Protein AF-A0A8S3XM70-F1 (afdb_monomer_lite)

Sequence (128 aa):
MKLLITSRRGTARFFGPLQNYKATMAAIQFILLFATVFITCEAQRPFYAGLRPIGYPLTASNDILLNRFGEDEPAPIEARGDGSLINRLNQMPIDNRPFWYLNWQAYDALRSRPQTWPQRPNNFISRF

Organism: Parnassius apollo (NCBI:txid110799)

Foldseek 3Di:
DDDDDDDPDDDPPCPDCVVVVVVVVVVVVVVVVVVVVVVVVVVPDDPCVPVDPPDDPPDDPPPVCPCVLPLVPDDQVVCVSVSVVVVVLVPDDPVPHDPCRVCRVVVVVCVVPPDDDDDDDDPPPPPD

pLDDT: mean 77.47, std 16.23, range [37.16, 96.94]

Structure (mmCIF, N/CA/C/O backbone):
data_AF-A0A8S3XM70-F1
#
_entry.id   AF-A0A8S3XM70-F1
#
loop_
_atom_site.group_PDB
_atom_site.id
_atom_site.type_symbol
_atom_site.label_atom_id
_atom_site.label_alt_id
_atom_site.label_comp_id
_atom_site.label_asym_id
_atom_site.label_entity_id
_atom_site.label_seq_id
_atom_site.pdbx_PDB_ins_code
_atom_site.Cartn_x
_atom_site.Cartn_y
_atom_site.Cartn_z
_atom_site.occupancy
_atom_site.B_iso_or_equiv
_atom_site.auth_seq_id
_atom_site.auth_comp_id
_atom_site.auth_asym_id
_atom_site.auth_atom_id
_atom_site.pdbx_PDB_model_num
ATOM 1 N N . MET A 1 1 ? -101.196 4.971 75.256 1.00 42.84 1 MET A N 1
ATOM 2 C CA . MET A 1 1 ? -100.451 5.383 74.046 1.00 42.84 1 MET A CA 1
ATOM 3 C C . MET A 1 1 ? -99.000 5.605 74.469 1.00 42.84 1 MET A C 1
ATOM 5 O O . MET A 1 1 ? -98.749 6.497 75.265 1.00 42.84 1 MET A O 1
ATOM 9 N N . LYS A 1 2 ? -98.092 4.678 74.135 1.00 37.16 2 LYS A N 1
ATOM 10 C CA . LYS A 1 2 ? -96.732 4.593 74.707 1.00 37.16 2 LYS A CA 1
ATOM 11 C C . LYS A 1 2 ? -95.763 5.45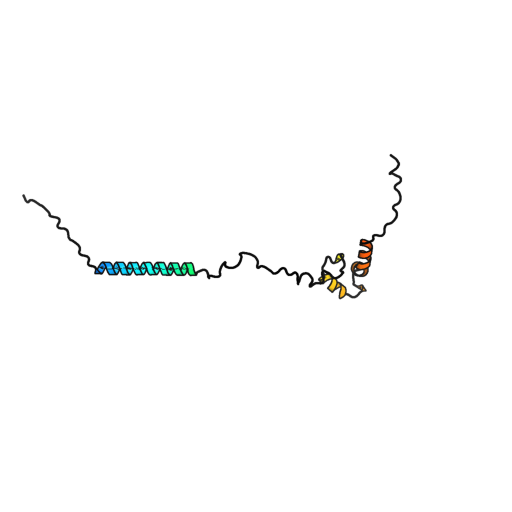8 73.892 1.00 37.16 2 LYS A C 1
ATOM 13 O O . LYS A 1 2 ? -95.631 5.250 72.691 1.00 37.16 2 LYS A O 1
ATOM 18 N N . LEU A 1 3 ? -95.105 6.403 74.562 1.00 43.31 3 LEU A N 1
ATOM 19 C CA . LEU A 1 3 ? -94.006 7.216 74.038 1.00 43.31 3 LEU A CA 1
ATOM 20 C C . LEU A 1 3 ? -92.803 6.302 73.741 1.00 43.31 3 LEU A C 1
ATOM 22 O O . LEU A 1 3 ? -92.326 5.613 74.643 1.00 43.31 3 LEU A O 1
ATOM 26 N N . LEU A 1 4 ? -92.313 6.288 72.501 1.00 41.28 4 LEU A N 1
ATOM 27 C CA . LEU A 1 4 ? -91.116 5.541 72.106 1.00 41.28 4 LEU A CA 1
ATOM 28 C C . LEU A 1 4 ? -89.965 6.536 71.890 1.00 41.28 4 LEU A C 1
ATOM 30 O O . LEU A 1 4 ? -89.790 7.074 70.802 1.0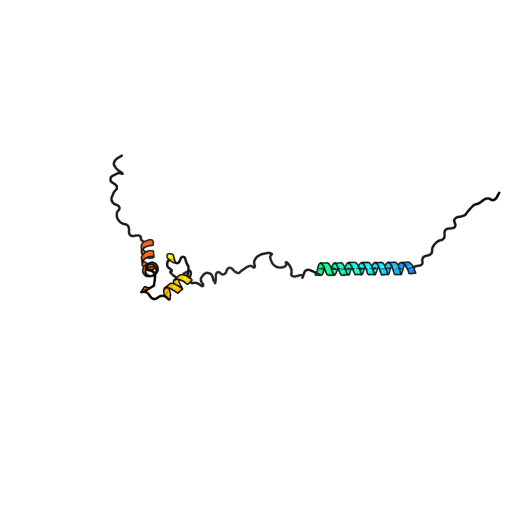0 41.28 4 LEU A O 1
ATOM 34 N N . ILE A 1 5 ? -89.194 6.809 72.945 1.00 51.94 5 ILE A N 1
ATOM 35 C CA . ILE A 1 5 ? -87.907 7.513 72.848 1.00 51.94 5 ILE A CA 1
ATOM 36 C C . ILE A 1 5 ? -86.814 6.446 72.907 1.00 51.94 5 ILE A C 1
ATOM 38 O O . ILE A 1 5 ? -86.461 5.955 73.978 1.00 51.94 5 ILE A O 1
ATOM 42 N N . THR A 1 6 ? -86.278 6.056 71.753 1.00 45.78 6 THR A N 1
ATOM 43 C CA . THR A 1 6 ? -85.113 5.166 71.676 1.00 45.78 6 THR A CA 1
ATOM 44 C C . THR A 1 6 ? -83.834 5.995 71.724 1.00 45.78 6 THR A C 1
ATOM 46 O O . THR A 1 6 ? -83.410 6.578 70.726 1.00 45.78 6 THR A O 1
ATOM 49 N N . SER A 1 7 ? -83.217 6.041 72.905 1.00 41.31 7 SER A N 1
ATOM 50 C CA . SER A 1 7 ? -81.864 6.552 73.129 1.00 41.31 7 SER A CA 1
ATOM 51 C C . SER A 1 7 ? -80.846 5.673 72.391 1.00 41.31 7 SER A C 1
ATOM 53 O O . SER A 1 7 ? -80.661 4.504 72.732 1.00 41.31 7 SER A O 1
ATOM 55 N N . ARG A 1 8 ? -80.165 6.224 71.379 1.00 47.28 8 ARG A N 1
ATOM 56 C CA . ARG A 1 8 ? -78.950 5.614 70.820 1.00 47.28 8 ARG A CA 1
ATOM 57 C C . ARG A 1 8 ? -77.806 5.817 71.814 1.00 47.28 8 ARG A C 1
ATOM 59 O O . ARG A 1 8 ? -77.134 6.843 71.783 1.00 47.28 8 ARG A O 1
ATOM 66 N N . ARG A 1 9 ? -77.567 4.838 72.688 1.00 44.34 9 ARG A N 1
ATOM 67 C CA . ARG A 1 9 ? -76.293 4.739 73.412 1.00 44.34 9 ARG A CA 1
ATOM 68 C C . ARG A 1 9 ? -75.256 4.115 72.485 1.00 44.34 9 ARG A C 1
ATOM 70 O O . ARG A 1 9 ? -75.431 2.996 72.011 1.00 44.34 9 ARG A O 1
ATOM 77 N N . GLY A 1 10 ? -74.206 4.882 72.202 1.00 51.56 10 GLY A N 1
ATOM 78 C CA . GLY A 1 10 ? -73.068 4.459 71.401 1.00 51.56 10 GLY A CA 1
ATOM 79 C C . GLY A 1 10 ? -72.367 3.250 72.011 1.00 51.56 10 GLY A C 1
ATOM 80 O O . GLY A 1 10 ? -71.936 3.270 73.161 1.00 51.56 10 GLY A O 1
ATOM 81 N N . THR A 1 11 ? -72.221 2.203 71.210 1.00 45.44 11 THR A N 1
ATOM 82 C CA . THR A 1 11 ? -71.288 1.111 71.472 1.00 45.44 11 THR A CA 1
ATOM 83 C C . THR A 1 11 ? -69.899 1.564 71.040 1.00 45.44 11 THR A C 1
ATOM 85 O O . THR A 1 11 ? -69.521 1.426 69.873 1.00 45.44 11 THR A O 1
ATOM 88 N N . ALA A 1 12 ? -69.150 2.136 71.981 1.00 50.50 12 ALA A N 1
ATOM 89 C CA . ALA A 1 12 ? -67.710 2.296 71.863 1.00 50.50 12 ALA A CA 1
ATOM 90 C C . ALA A 1 12 ? -67.086 0.901 71.700 1.00 50.50 12 ALA A C 1
ATOM 92 O O . ALA A 1 12 ? -66.984 0.133 72.655 1.00 50.50 12 ALA A O 1
ATOM 93 N N . ARG A 1 13 ? -66.710 0.543 70.469 1.00 53.38 13 ARG A N 1
ATOM 94 C CA . ARG A 1 13 ? -65.900 -0.648 70.208 1.00 53.38 13 ARG A CA 1
ATOM 95 C C . ARG A 1 13 ? -64.459 -0.318 70.582 1.00 53.38 13 ARG A C 1
ATOM 97 O O . ARG A 1 13 ? -63.704 0.200 69.768 1.00 53.38 13 ARG A O 1
ATOM 104 N N . PHE A 1 14 ? -64.105 -0.614 71.830 1.00 52.31 14 PHE A N 1
ATOM 105 C CA . PHE A 1 14 ? -62.724 -0.737 72.292 1.00 52.31 14 PHE A CA 1
ATOM 106 C C . PHE A 1 14 ? -62.066 -1.929 71.569 1.00 52.31 14 PHE A C 1
ATOM 108 O O . PHE A 1 14 ? -61.972 -3.033 72.100 1.00 52.31 14 PHE A O 1
ATOM 115 N N . PHE A 1 15 ? -61.641 -1.728 70.320 1.00 57.19 15 PHE A N 1
ATOM 116 C CA . PHE A 1 15 ? -60.666 -2.609 69.683 1.00 57.19 15 PHE A CA 1
ATOM 117 C C . PHE A 1 15 ? -59.296 -2.259 70.268 1.00 57.19 15 PHE A C 1
ATOM 119 O O . PHE A 1 15 ? -58.738 -1.199 69.998 1.00 57.19 15 PHE A O 1
ATOM 126 N N . GLY A 1 16 ? -58.814 -3.117 71.166 1.00 57.16 16 GLY A N 1
ATOM 127 C CA . GLY A 1 16 ? -57.578 -2.905 71.912 1.00 57.16 16 GLY A CA 1
ATOM 128 C C . GLY A 1 16 ? -56.305 -2.859 71.045 1.00 57.16 16 GLY A C 1
ATOM 129 O O . GLY A 1 16 ? -56.337 -3.177 69.852 1.00 57.16 16 GLY A O 1
ATOM 130 N N . PRO A 1 17 ? -55.147 -2.556 71.666 1.00 57.38 17 PRO A N 1
ATOM 131 C CA . PRO A 1 17 ? -53.841 -2.391 71.002 1.00 57.38 17 PRO A CA 1
ATOM 132 C C . PRO A 1 17 ? -53.380 -3.640 70.233 1.00 57.38 17 PRO A C 1
ATOM 134 O O . PRO A 1 17 ? -52.486 -3.572 69.387 1.00 57.38 17 PRO A O 1
ATOM 137 N N . LEU A 1 18 ? -54.032 -4.778 70.495 1.00 54.81 18 LEU A N 1
ATOM 138 C CA . LEU A 1 18 ? -53.771 -6.059 69.865 1.00 54.81 18 LEU A CA 1
ATOM 139 C C . LEU A 1 18 ? -54.185 -6.127 68.367 1.00 54.81 18 LEU A C 1
ATOM 141 O O . LEU A 1 18 ? -53.622 -6.889 67.590 1.00 54.81 18 LEU A O 1
ATOM 145 N N . GLN A 1 19 ? -55.155 -5.345 67.892 1.00 59.88 19 GLN A N 1
ATOM 146 C CA . GLN A 1 19 ? -55.409 -5.310 66.438 1.00 59.88 19 GLN A CA 1
ATOM 147 C C . GLN A 1 19 ? -54.407 -4.429 65.696 1.00 59.88 19 GLN A C 1
ATOM 149 O O . GLN A 1 19 ? -54.005 -4.755 64.578 1.00 59.88 19 GLN A O 1
ATOM 154 N N . ASN A 1 20 ? -53.944 -3.372 66.359 1.00 64.94 20 ASN A N 1
ATOM 155 C CA . ASN A 1 20 ? -52.996 -2.436 65.783 1.00 64.94 20 ASN A CA 1
ATOM 156 C C . ASN A 1 20 ? -51.647 -3.114 65.534 1.00 64.94 20 ASN A C 1
ATOM 158 O O . ASN A 1 20 ? -51.160 -3.007 64.421 1.00 64.94 20 ASN A O 1
ATOM 162 N N . TYR A 1 21 ? -51.093 -3.912 66.464 1.00 71.31 21 TYR A N 1
ATOM 163 C CA . TYR A 1 21 ? -49.801 -4.575 66.191 1.00 71.31 21 TYR A CA 1
ATOM 164 C C . TYR A 1 21 ? -49.859 -5.531 64.997 1.00 71.31 21 TYR A C 1
ATOM 166 O O . TYR A 1 21 ? -48.902 -5.585 64.235 1.00 71.31 21 TYR A O 1
ATOM 174 N N . LYS A 1 22 ? -50.956 -6.278 64.802 1.00 73.44 22 LYS A N 1
ATOM 175 C CA . LYS A 1 22 ? -51.080 -7.189 63.652 1.00 73.44 22 LYS A CA 1
ATOM 176 C C . LYS A 1 22 ? -51.122 -6.411 62.342 1.00 73.44 22 LYS A C 1
ATOM 178 O O . LYS A 1 22 ? -50.452 -6.800 61.392 1.00 73.44 22 LYS A O 1
ATOM 183 N N . ALA A 1 23 ? -51.867 -5.305 62.314 1.00 76.00 23 ALA A N 1
ATOM 184 C CA . ALA A 1 23 ? -51.918 -4.411 61.164 1.00 76.00 23 ALA A CA 1
ATOM 185 C C . ALA A 1 23 ? -50.550 -3.761 60.889 1.00 76.00 23 ALA A C 1
ATOM 187 O O . ALA A 1 23 ? -50.108 -3.738 59.744 1.00 76.00 23 ALA A O 1
ATOM 188 N N . THR A 1 24 ? -49.835 -3.316 61.928 1.00 82.75 24 THR A N 1
ATOM 189 C CA . THR A 1 24 ? -48.484 -2.751 61.802 1.00 82.75 24 THR A CA 1
ATOM 190 C C . THR A 1 24 ? -47.479 -3.790 61.305 1.00 82.75 24 THR A C 1
ATOM 192 O O . THR A 1 24 ? -46.693 -3.499 60.412 1.00 82.75 24 THR A O 1
ATOM 195 N N . MET A 1 25 ? -47.526 -5.021 61.822 1.00 83.62 25 MET A N 1
ATOM 196 C CA . MET A 1 25 ? -46.647 -6.112 61.385 1.00 83.62 25 MET A CA 1
ATOM 197 C C . MET A 1 25 ? -46.926 -6.523 59.936 1.00 83.62 25 MET A C 1
ATOM 199 O O . MET A 1 25 ? -45.985 -6.712 59.171 1.00 83.62 25 MET A O 1
ATOM 203 N N . ALA A 1 26 ? -48.197 -6.596 59.530 1.00 87.19 26 ALA A N 1
ATOM 204 C CA . ALA A 1 26 ? -48.569 -6.856 58.141 1.00 87.19 26 ALA A CA 1
ATOM 205 C C . ALA A 1 26 ? -48.094 -5.728 57.208 1.00 87.19 26 ALA A C 1
ATOM 207 O O . ALA A 1 26 ? -47.532 -5.998 56.150 1.00 87.19 26 ALA A O 1
ATOM 208 N N . ALA A 1 27 ? -48.243 -4.464 57.615 1.00 88.94 27 ALA A N 1
ATOM 209 C CA . ALA A 1 27 ? -47.732 -3.325 56.854 1.00 88.94 27 ALA A CA 1
ATOM 210 C C . ALA A 1 27 ? -46.203 -3.383 56.691 1.00 88.94 27 ALA A C 1
ATOM 212 O O . ALA A 1 27 ? -45.700 -3.193 55.587 1.00 88.94 27 ALA A O 1
ATOM 213 N N . ILE A 1 28 ? -45.467 -3.720 57.755 1.00 91.44 28 ILE A N 1
ATOM 214 C CA . ILE A 1 28 ? -44.009 -3.906 57.702 1.00 91.44 28 ILE A CA 1
ATOM 215 C C . ILE A 1 28 ? -43.638 -5.039 56.736 1.00 91.44 28 ILE A C 1
ATOM 217 O O . ILE A 1 28 ? -42.729 -4.874 55.929 1.00 91.44 28 ILE A O 1
ATOM 221 N N . GLN A 1 29 ? -44.358 -6.164 56.762 1.00 90.3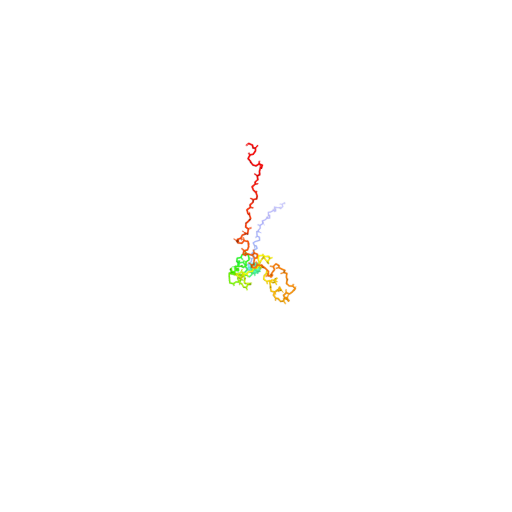1 29 GLN A N 1
ATOM 222 C CA . GLN A 1 29 ? -44.130 -7.276 55.833 1.00 90.31 29 GLN A CA 1
ATOM 223 C C . GLN A 1 29 ? -44.340 -6.862 54.372 1.00 90.31 29 GLN A C 1
ATOM 225 O O . GLN A 1 29 ? -43.507 -7.187 53.528 1.00 90.31 29 GLN A O 1
ATOM 230 N N . PHE A 1 30 ? -45.399 -6.105 54.070 1.00 93.88 30 PHE A N 1
ATOM 231 C CA . PHE A 1 30 ? -45.633 -5.594 52.716 1.00 93.88 30 PHE A CA 1
ATOM 232 C C . PHE A 1 30 ? -44.563 -4.595 52.271 1.00 93.88 30 PHE A C 1
ATOM 234 O O . PHE A 1 30 ? -44.137 -4.639 51.120 1.00 93.88 30 PHE A O 1
ATOM 241 N N . ILE A 1 31 ? -44.087 -3.735 53.176 1.00 94.31 31 ILE A N 1
ATOM 242 C CA . ILE A 1 31 ? -42.988 -2.802 52.894 1.00 94.31 31 ILE A CA 1
ATOM 243 C C . ILE A 1 31 ? -41.698 -3.570 52.588 1.00 94.31 31 ILE A C 1
ATOM 245 O O . ILE A 1 31 ? -41.026 -3.266 51.606 1.00 94.31 31 ILE A O 1
ATOM 249 N N . LEU A 1 32 ? -41.368 -4.594 53.381 1.00 95.00 32 LEU A N 1
ATOM 250 C CA . LEU A 1 32 ? -40.191 -5.436 53.151 1.00 95.00 32 LEU A CA 1
ATOM 251 C C . LEU A 1 32 ? -40.298 -6.219 51.836 1.00 95.00 32 LEU A C 1
ATOM 253 O O . LEU A 1 32 ? -39.322 -6.312 51.092 1.00 95.00 32 LEU A O 1
ATOM 257 N N . LEU A 1 33 ? -41.484 -6.734 51.509 1.00 94.25 33 LEU A N 1
ATOM 258 C CA . LEU A 1 33 ? -41.744 -7.403 50.235 1.00 94.25 33 LEU A CA 1
ATOM 259 C C . LEU A 1 33 ? -41.526 -6.447 49.051 1.00 94.25 33 LEU A C 1
ATOM 261 O O . LEU A 1 33 ? -40.814 -6.778 48.108 1.00 94.25 33 LEU A O 1
ATOM 265 N N . PHE A 1 34 ? -42.082 -5.236 49.108 1.00 93.06 34 PHE A N 1
ATOM 266 C CA . PHE A 1 34 ? -41.893 -4.246 48.046 1.00 93.06 34 PHE A CA 1
ATOM 267 C C . PHE A 1 34 ? -40.435 -3.796 47.921 1.00 93.06 34 PHE A C 1
ATOM 269 O O . PHE A 1 34 ? -39.920 -3.692 46.809 1.00 93.06 34 PHE A O 1
ATOM 276 N N . ALA A 1 35 ? -39.754 -3.571 49.046 1.00 92.62 35 ALA A N 1
ATOM 277 C CA . ALA A 1 35 ? -38.350 -3.176 49.061 1.00 92.62 35 ALA A CA 1
ATOM 278 C C . ALA A 1 35 ? -37.444 -4.263 48.464 1.00 92.62 35 ALA A C 1
ATOM 280 O O . ALA A 1 35 ? -36.566 -3.957 47.661 1.00 92.62 35 ALA A O 1
ATOM 281 N N . THR A 1 36 ? -37.675 -5.534 48.806 1.00 91.19 36 THR A N 1
ATOM 282 C CA . THR A 1 36 ? -36.890 -6.655 48.262 1.00 91.19 36 THR A CA 1
ATOM 283 C C . THR A 1 36 ? -37.084 -6.806 46.756 1.00 91.19 36 THR A C 1
ATOM 285 O O . THR A 1 36 ? -36.092 -6.890 46.034 1.00 91.19 36 THR A O 1
ATOM 288 N N . VAL A 1 37 ? -38.324 -6.737 46.262 1.00 90.56 37 VAL A N 1
ATOM 289 C CA . VAL A 1 37 ? -38.610 -6.758 44.817 1.00 90.56 37 VAL A CA 1
ATOM 290 C C .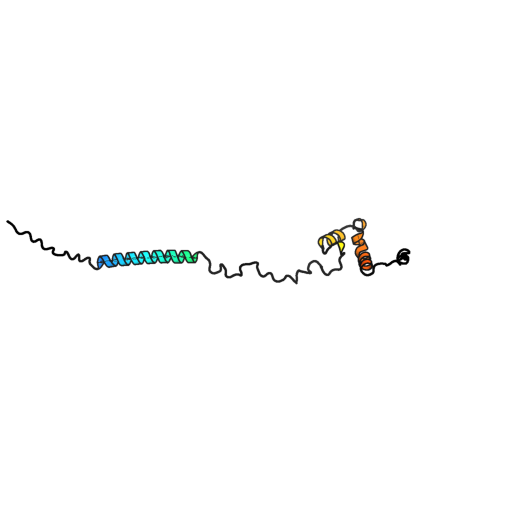 VAL A 1 37 ? -37.922 -5.588 44.107 1.00 90.56 37 VAL A C 1
ATOM 292 O O . VAL A 1 37 ? -37.230 -5.796 43.111 1.00 90.56 37 VAL A O 1
ATOM 295 N N . PHE A 1 38 ? -38.026 -4.373 44.647 1.00 88.75 38 PHE A N 1
ATOM 296 C CA . PHE A 1 38 ? -37.409 -3.181 44.062 1.00 88.75 38 PHE A CA 1
ATOM 297 C C . PHE A 1 38 ? -35.878 -3.295 43.957 1.00 88.75 38 PHE A C 1
ATOM 299 O O . PHE A 1 38 ? -35.309 -3.039 42.896 1.00 88.75 38 PHE A O 1
ATOM 306 N N . ILE A 1 39 ? -35.212 -3.760 45.019 1.00 87.81 39 ILE A N 1
ATOM 307 C CA . ILE A 1 39 ? -33.755 -3.968 45.032 1.00 87.81 39 ILE A CA 1
ATOM 308 C C . ILE A 1 39 ? -33.346 -5.023 43.995 1.00 87.81 39 ILE A C 1
ATOM 310 O O . ILE A 1 39 ? -32.363 -4.832 43.281 1.00 87.81 39 ILE A O 1
ATOM 314 N N . THR A 1 40 ? -34.107 -6.115 43.865 1.00 84.44 40 THR A N 1
ATOM 315 C CA . THR A 1 40 ? -33.809 -7.147 42.859 1.00 84.44 40 THR A CA 1
ATOM 316 C C . THR A 1 40 ? -34.007 -6.666 41.422 1.00 84.44 40 THR A C 1
ATOM 318 O O . THR A 1 40 ? -33.283 -7.126 40.545 1.00 84.44 40 THR A O 1
ATOM 321 N N . CYS A 1 41 ? -34.925 -5.725 41.171 1.00 81.62 41 CYS A N 1
ATOM 322 C CA . CYS A 1 41 ? -35.105 -5.108 39.853 1.00 81.62 41 CYS A CA 1
ATOM 323 C C . CYS A 1 41 ? -33.924 -4.203 39.473 1.00 81.62 41 CYS A C 1
ATOM 325 O O . CYS A 1 41 ? -33.427 -4.288 38.353 1.00 81.62 41 CYS A O 1
ATOM 327 N N . GLU A 1 42 ? -33.425 -3.384 40.401 1.00 78.44 42 GLU A N 1
ATOM 328 C CA . GLU A 1 42 ? -32.256 -2.523 40.148 1.00 78.44 42 GLU A CA 1
ATOM 329 C C . GLU A 1 42 ? -30.945 -3.320 40.039 1.00 78.44 42 GLU A C 1
ATOM 331 O O . GLU A 1 42 ? -30.024 -2.919 39.324 1.00 78.44 42 GLU A O 1
ATOM 336 N N . ALA A 1 43 ? -30.869 -4.489 40.681 1.00 77.88 43 ALA A N 1
ATOM 337 C CA . ALA A 1 43 ? -29.717 -5.386 40.601 1.00 77.88 43 ALA A CA 1
ATOM 338 C C . ALA A 1 43 ? -29.595 -6.141 39.258 1.00 77.88 43 ALA A C 1
ATOM 340 O O . ALA A 1 43 ? -28.601 -6.833 39.042 1.00 77.88 43 ALA A O 1
ATOM 341 N N . GLN A 1 44 ? -30.566 -6.017 38.341 1.00 80.38 44 GLN A N 1
ATOM 342 C CA . GLN A 1 44 ? -30.554 -6.732 37.054 1.00 80.38 44 GLN A CA 1
ATOM 343 C C . GLN A 1 44 ? -29.455 -6.261 36.091 1.00 80.38 44 GLN A C 1
ATOM 345 O O . GLN A 1 44 ? -29.132 -6.981 35.145 1.00 80.38 44 GLN A O 1
ATOM 350 N N . ARG A 1 45 ? -28.852 -5.084 36.314 1.00 75.12 45 ARG A N 1
ATOM 351 C CA . ARG A 1 45 ? -27.707 -4.612 35.523 1.00 75.12 45 ARG A CA 1
ATOM 352 C C . ARG A 1 45 ? -26.421 -4.674 36.351 1.00 75.12 45 ARG A C 1
ATOM 354 O O . ARG A 1 45 ? -26.354 -4.053 37.412 1.00 75.12 45 ARG A O 1
ATOM 361 N N . PRO A 1 46 ? -25.378 -5.389 35.894 1.00 78.12 46 PRO A N 1
ATOM 362 C CA . PRO A 1 46 ? -24.098 -5.348 36.578 1.00 78.12 46 PRO A CA 1
ATOM 363 C C . PRO A 1 46 ? -23.532 -3.923 36.553 1.00 78.12 46 PRO A C 1
ATOM 365 O O . PRO A 1 46 ? -23.632 -3.232 35.542 1.00 78.12 46 PRO A O 1
ATOM 368 N N . PHE A 1 47 ? -22.885 -3.509 37.646 1.00 72.31 47 PHE A N 1
ATOM 369 C CA . PHE A 1 47 ? -22.303 -2.167 37.829 1.00 72.31 47 PHE A CA 1
ATOM 370 C C . PHE A 1 47 ? -21.372 -1.720 36.686 1.00 72.31 47 PHE A C 1
ATOM 372 O O . PHE A 1 47 ? -21.202 -0.533 36.435 1.00 72.31 47 PHE A O 1
ATOM 379 N N . TYR A 1 48 ? -20.773 -2.673 35.976 1.00 74.00 48 TYR A N 1
ATOM 380 C CA . TYR A 1 48 ? -19.852 -2.418 34.875 1.00 74.00 48 TYR A CA 1
ATOM 381 C C . TYR A 1 48 ? -20.518 -2.279 33.496 1.00 74.00 48 TYR A C 1
ATOM 383 O O . TYR A 1 48 ? -19.832 -1.954 32.522 1.00 74.00 48 TYR A O 1
ATOM 391 N N . ALA A 1 49 ? -21.829 -2.509 33.376 1.00 74.44 49 ALA A N 1
ATOM 392 C CA . ALA A 1 49 ? -22.553 -2.296 32.127 1.00 74.44 49 ALA A CA 1
ATOM 393 C C . ALA A 1 49 ? -22.640 -0.789 31.824 1.00 74.44 49 ALA A C 1
ATOM 395 O O . ALA A 1 49 ? -23.278 -0.038 32.554 1.00 74.44 49 ALA A O 1
ATOM 396 N N . GLY A 1 50 ? -21.981 -0.345 30.749 1.00 70.50 50 GLY A N 1
ATOM 397 C CA . GLY A 1 50 ? -21.963 1.062 30.319 1.00 70.50 50 GLY A CA 1
ATOM 398 C C . GLY A 1 50 ? -20.776 1.896 30.816 1.00 70.50 50 GLY A C 1
ATOM 399 O O . GLY A 1 50 ? -20.666 3.055 30.437 1.00 70.50 50 GLY A O 1
ATOM 400 N N . LEU A 1 51 ? -19.848 1.323 31.596 1.00 72.44 51 LEU A N 1
ATOM 401 C CA . LEU A 1 51 ? -18.606 2.013 32.001 1.00 72.44 51 LEU A CA 1
ATOM 402 C C . LEU A 1 51 ? -17.588 2.161 30.858 1.00 72.44 51 LEU A C 1
ATOM 404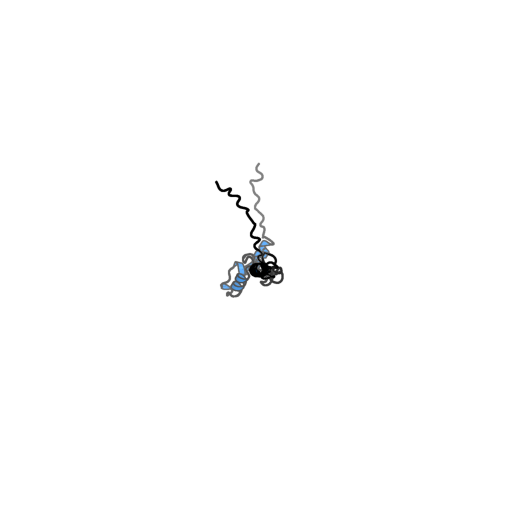 O O . LEU A 1 51 ? -16.587 2.860 30.999 1.00 72.44 51 LEU A O 1
ATOM 408 N N . ARG A 1 52 ? -17.811 1.475 29.732 1.00 71.19 52 ARG A N 1
ATOM 409 C CA . ARG A 1 52 ? -16.985 1.599 28.530 1.00 71.19 52 ARG A CA 1
ATOM 410 C C . ARG A 1 52 ? -17.640 2.569 27.543 1.00 71.19 52 ARG A C 1
ATOM 412 O O . ARG A 1 52 ? -18.868 2.579 27.464 1.00 71.19 52 ARG A O 1
ATOM 419 N N . PRO A 1 53 ? -16.847 3.340 26.774 1.00 69.69 53 PRO A N 1
ATOM 420 C CA . PRO A 1 53 ? -17.371 4.162 25.690 1.00 69.69 53 PRO A CA 1
ATOM 421 C C . PRO A 1 53 ? -18.281 3.325 24.784 1.00 69.69 53 PRO A C 1
ATOM 423 O O . PRO A 1 53 ? -17.899 2.232 24.364 1.00 69.69 53 PRO A O 1
ATOM 426 N N . ILE A 1 54 ? -19.485 3.824 24.503 1.00 66.75 54 ILE A N 1
ATOM 427 C CA . ILE A 1 54 ? -20.404 3.195 23.551 1.00 66.75 54 ILE A CA 1
ATOM 428 C C . ILE A 1 54 ? -19.823 3.434 22.156 1.00 66.75 54 ILE A C 1
ATOM 430 O O . ILE A 1 54 ? -19.892 4.542 21.629 1.00 66.75 54 ILE A O 1
ATOM 434 N N . GLY A 1 55 ? -19.192 2.410 21.588 1.00 72.31 55 GLY A N 1
ATOM 435 C CA . GLY A 1 55 ? -18.526 2.499 20.294 1.00 72.31 55 GLY A CA 1
ATOM 436 C C . GLY A 1 55 ? -17.524 1.372 20.074 1.00 72.31 55 GLY A C 1
ATOM 437 O O . GLY A 1 55 ? -17.459 0.407 20.836 1.00 72.31 55 GLY A O 1
ATOM 438 N N . TYR A 1 56 ? -16.739 1.501 19.008 1.00 67.81 56 TYR A N 1
ATOM 439 C CA . TYR A 1 56 ? -15.620 0.604 18.744 1.00 67.81 56 TYR A CA 1
ATOM 440 C C . TYR A 1 56 ? -14.512 0.830 19.782 1.00 67.81 56 TYR A C 1
ATOM 442 O O . TYR A 1 56 ? -14.331 1.961 20.244 1.00 67.81 56 TYR A O 1
ATOM 450 N N . PRO A 1 57 ? -13.773 -0.222 20.179 1.00 68.25 57 PRO A N 1
ATOM 451 C CA . PRO A 1 57 ? -12.609 -0.047 21.036 1.00 68.25 57 PRO A CA 1
ATOM 452 C C . PRO A 1 57 ? -11.653 0.964 20.397 1.00 68.25 57 PRO A C 1
ATOM 454 O O . PRO A 1 57 ? -11.501 0.983 19.177 1.00 68.25 57 PRO A O 1
ATOM 457 N N . LEU A 1 58 ? -10.993 1.777 21.225 1.00 64.88 58 LEU A N 1
ATOM 458 C CA . LEU A 1 58 ? -9.836 2.557 20.794 1.00 64.88 58 LEU A CA 1
ATOM 459 C C . LEU A 1 58 ? -8.741 1.562 20.388 1.00 64.88 58 LEU A C 1
ATOM 461 O O . LEU A 1 58 ? -7.937 1.129 21.210 1.00 64.88 58 LEU A O 1
ATOM 465 N N . THR A 1 59 ? -8.756 1.129 19.132 1.00 63.62 59 THR A N 1
ATOM 466 C CA . THR A 1 59 ? -7.617 0.464 18.512 1.00 63.62 59 THR A CA 1
ATOM 467 C C . THR A 1 59 ? -6.495 1.483 18.483 1.00 63.62 59 THR A C 1
ATOM 469 O O . THR A 1 59 ? -6.658 2.555 17.900 1.00 63.62 59 THR A O 1
ATOM 472 N N . ALA A 1 60 ? -5.377 1.169 19.143 1.00 64.19 60 ALA A N 1
ATOM 473 C CA . ALA A 1 60 ? -4.133 1.893 18.922 1.00 64.19 60 ALA A CA 1
ATOM 474 C C . ALA A 1 60 ? -3.933 1.997 17.405 1.00 64.19 60 ALA A C 1
ATOM 476 O O . ALA A 1 60 ? -4.070 0.979 16.723 1.00 64.19 60 ALA A O 1
ATOM 477 N N . SER A 1 61 ? -3.686 3.200 16.876 1.00 59.81 61 SER A N 1
ATOM 478 C CA . SER A 1 61 ? -3.329 3.346 15.467 1.00 59.81 61 SER A CA 1
ATOM 479 C C . SER A 1 61 ? -2.171 2.392 15.212 1.00 59.81 61 SER A C 1
ATOM 481 O O . SER A 1 61 ? -1.127 2.449 15.864 1.00 59.81 61 SER A O 1
ATOM 483 N N . ASN A 1 62 ? -2.399 1.406 14.351 1.00 61.25 62 ASN A N 1
ATOM 484 C CA . ASN A 1 62 ? -1.434 0.348 14.093 1.00 61.25 62 ASN A CA 1
ATOM 485 C C . ASN A 1 62 ? -0.344 0.873 13.143 1.00 61.25 62 ASN A C 1
ATOM 487 O O . ASN A 1 62 ? -0.037 0.247 12.134 1.00 61.25 62 ASN A O 1
ATOM 491 N N . ASP A 1 63 ? 0.262 2.013 13.481 1.00 59.81 63 ASP A N 1
ATOM 492 C CA . ASP A 1 63 ? 1.362 2.632 12.734 1.00 59.81 63 ASP A CA 1
ATOM 493 C C . ASP A 1 63 ? 2.566 1.680 12.638 1.00 59.81 63 ASP A C 1
ATOM 495 O O . ASP A 1 63 ? 3.309 1.689 11.665 1.00 59.81 63 ASP A O 1
ATOM 499 N N . ILE A 1 64 ? 2.696 0.757 13.597 1.00 58.88 64 ILE A N 1
ATOM 500 C CA . ILE A 1 64 ? 3.724 -0.295 13.621 1.00 58.88 64 ILE A CA 1
ATOM 501 C C . ILE A 1 64 ? 3.416 -1.443 12.632 1.00 58.88 64 ILE A C 1
ATOM 503 O O . ILE A 1 64 ? 4.323 -2.159 12.215 1.00 58.88 64 ILE A O 1
ATOM 507 N N . LEU A 1 65 ? 2.150 -1.651 12.247 1.00 59.38 65 LEU A N 1
ATOM 508 C CA . LEU A 1 65 ? 1.751 -2.693 11.284 1.00 59.38 65 LEU A CA 1
ATOM 509 C C . LEU A 1 65 ? 1.567 -2.167 9.862 1.00 59.38 65 LEU A C 1
ATOM 511 O O . LEU A 1 65 ? 1.512 -2.981 8.944 1.00 59.38 65 LEU A O 1
ATOM 515 N N . LEU A 1 66 ? 1.491 -0.846 9.688 1.00 60.12 66 LEU A N 1
ATOM 516 C CA . LEU A 1 66 ? 1.316 -0.197 8.389 1.00 60.12 66 LEU A CA 1
ATOM 517 C C . LEU A 1 66 ? 2.401 -0.615 7.389 1.00 60.12 66 LEU A C 1
ATOM 519 O O . LEU A 1 66 ? 2.102 -0.871 6.237 1.00 60.12 66 LEU A O 1
ATOM 523 N N . ASN A 1 67 ? 3.633 -0.828 7.853 1.00 62.50 67 ASN A N 1
ATOM 524 C CA . ASN A 1 67 ? 4.748 -1.205 6.985 1.00 62.50 67 ASN A CA 1
ATOM 525 C C . ASN A 1 67 ? 5.182 -2.677 7.114 1.00 62.50 67 ASN A C 1
ATOM 527 O O . ASN A 1 67 ? 6.278 -3.060 6.712 1.00 62.50 67 ASN A O 1
ATOM 531 N N . ARG A 1 68 ? 4.345 -3.540 7.710 1.00 63.38 68 ARG A N 1
ATOM 532 C CA . ARG A 1 68 ? 4.681 -4.967 7.899 1.00 63.38 68 ARG A CA 1
ATOM 533 C C . ARG A 1 68 ? 4.827 -5.712 6.570 1.00 63.38 68 ARG A C 1
ATOM 535 O O . ARG A 1 68 ? 5.535 -6.713 6.509 1.00 63.38 68 ARG A O 1
ATOM 542 N N . PHE A 1 69 ? 4.127 -5.256 5.540 1.00 62.25 69 PHE A N 1
ATOM 543 C CA . PHE A 1 69 ? 4.102 -5.904 4.233 1.00 62.25 69 PHE A CA 1
ATOM 544 C C . PHE A 1 69 ? 5.070 -5.271 3.229 1.00 62.25 69 PHE A C 1
ATOM 546 O O . PHE A 1 69 ? 5.010 -5.625 2.056 1.00 62.25 69 PHE A O 1
ATOM 553 N N . GLY A 1 70 ? 5.962 -4.382 3.688 1.00 60.72 70 GLY A N 1
ATOM 554 C CA . GLY A 1 70 ? 6.935 -3.713 2.827 1.00 60.72 70 GLY A CA 1
ATOM 555 C C . GLY A 1 70 ? 6.286 -2.698 1.890 1.00 60.72 70 GLY A C 1
ATOM 556 O O . GLY A 1 70 ? 6.633 -2.657 0.717 1.00 60.72 70 GLY A O 1
ATOM 557 N N . GLU A 1 71 ? 5.339 -1.892 2.385 1.00 63.41 71 GLU A N 1
ATOM 558 C CA . GLU A 1 71 ? 4.712 -0.824 1.585 1.00 63.41 71 GLU A CA 1
ATOM 559 C C . GLU A 1 71 ? 5.747 0.210 1.099 1.00 63.41 71 GLU A C 1
ATOM 561 O O . GLU A 1 71 ? 5.569 0.807 0.038 1.00 63.41 71 GLU A O 1
ATOM 566 N N . ASP A 1 72 ? 6.861 0.350 1.827 1.00 67.19 72 ASP A N 1
ATOM 567 C CA . ASP A 1 72 ? 8.012 1.182 1.454 1.00 67.19 72 ASP A CA 1
ATOM 568 C C . ASP A 1 72 ? 9.030 0.481 0.529 1.00 67.19 72 ASP A C 1
ATOM 570 O O . ASP A 1 72 ? 10.011 1.100 0.102 1.00 67.19 72 ASP A O 1
ATOM 574 N N . GLU A 1 73 ? 8.859 -0.812 0.234 1.00 72.69 73 GLU A N 1
ATOM 575 C CA . GLU A 1 73 ? 9.775 -1.533 -0.648 1.00 72.69 73 GLU A CA 1
ATOM 576 C C . GLU A 1 73 ? 9.492 -1.146 -2.110 1.00 72.69 73 GLU A C 1
ATOM 578 O O . GLU A 1 73 ? 8.330 -1.058 -2.515 1.00 72.69 73 GLU A O 1
ATOM 583 N N . PRO A 1 74 ? 10.525 -0.877 -2.930 1.00 77.75 74 PRO A N 1
ATOM 584 C CA . PRO A 1 74 ? 10.322 -0.447 -4.305 1.00 77.75 74 PRO A CA 1
ATOM 585 C C . PRO A 1 74 ? 9.614 -1.556 -5.094 1.00 77.75 74 PRO A C 1
ATOM 587 O O . PRO A 1 74 ? 10.203 -2.582 -5.438 1.00 77.75 74 PRO A O 1
ATOM 590 N N . ALA A 1 75 ? 8.331 -1.324 -5.362 1.00 85.94 75 ALA A N 1
ATOM 591 C CA . ALA A 1 75 ? 7.416 -2.261 -5.987 1.00 85.94 75 ALA A CA 1
ATOM 592 C C . ALA A 1 75 ? 6.864 -1.700 -7.310 1.00 85.94 75 ALA A C 1
ATOM 594 O O . ALA A 1 75 ? 6.662 -0.489 -7.430 1.00 85.94 75 ALA A O 1
ATOM 595 N N . PRO A 1 76 ? 6.552 -2.569 -8.289 1.00 90.25 76 PRO A N 1
ATOM 596 C CA . PRO A 1 76 ? 5.894 -2.156 -9.522 1.00 90.25 76 PRO A CA 1
ATOM 597 C C . PRO A 1 76 ? 4.558 -1.457 -9.249 1.00 90.25 76 PRO A C 1
ATOM 599 O O . PRO A 1 76 ? 3.710 -1.982 -8.519 1.00 90.25 76 PRO A O 1
ATOM 602 N N . ILE A 1 77 ? 4.310 -0.328 -9.916 1.00 88.69 77 ILE A N 1
ATOM 603 C CA . ILE A 1 77 ? 3.037 0.405 -9.818 1.00 88.69 77 ILE A CA 1
ATOM 604 C C . ILE A 1 77 ? 1.828 -0.447 -10.251 1.00 88.69 77 ILE A C 1
ATOM 606 O O . ILE A 1 77 ? 0.717 -0.273 -9.749 1.00 88.69 77 ILE A O 1
ATOM 610 N N . GLU A 1 78 ? 2.040 -1.411 -11.149 1.00 90.00 78 GLU A N 1
ATOM 611 C CA . GLU A 1 78 ? 1.030 -2.346 -11.653 1.00 90.00 78 GLU A CA 1
ATOM 612 C C . GLU A 1 78 ? 0.501 -3.281 -10.563 1.00 90.00 78 GLU A C 1
ATOM 614 O O . GLU A 1 78 ? -0.649 -3.715 -10.637 1.00 90.00 78 GLU A O 1
ATOM 619 N N . ALA A 1 79 ? 1.311 -3.565 -9.538 1.00 89.50 79 ALA A N 1
ATOM 620 C CA . ALA A 1 79 ? 0.893 -4.377 -8.403 1.00 89.50 79 ALA A CA 1
ATOM 621 C C . ALA A 1 79 ? -0.024 -3.605 -7.440 1.00 89.50 79 ALA A C 1
ATOM 623 O O . ALA A 1 79 ? -0.667 -4.226 -6.603 1.00 89.50 79 ALA A O 1
ATOM 624 N N . ARG A 1 80 ? -0.126 -2.268 -7.553 1.00 87.06 80 ARG A N 1
ATOM 625 C CA . ARG A 1 80 ? -0.996 -1.405 -6.723 1.00 87.06 80 ARG A CA 1
ATOM 626 C C . ARG A 1 80 ? -0.828 -1.619 -5.207 1.00 87.06 80 ARG A C 1
ATOM 628 O O . ARG A 1 80 ? -1.799 -1.496 -4.466 1.00 87.06 80 ARG A O 1
ATOM 635 N N . GLY A 1 81 ? 0.382 -1.960 -4.761 1.00 83.81 81 GLY A N 1
ATOM 636 C CA . GLY A 1 81 ? 0.670 -2.286 -3.358 1.00 83.81 81 GLY A CA 1
ATOM 637 C C . GLY A 1 81 ? 0.281 -3.709 -2.929 1.00 83.81 81 GLY A C 1
ATOM 638 O O . GLY A 1 81 ? 0.370 -4.037 -1.751 1.00 83.81 81 GLY A O 1
ATOM 639 N N . ASP A 1 82 ? -0.133 -4.585 -3.850 1.00 87.25 82 ASP A N 1
ATOM 640 C CA . ASP A 1 82 ? -0.419 -5.991 -3.550 1.00 87.25 82 ASP A CA 1
ATOM 641 C C . ASP A 1 82 ? 0.876 -6.812 -3.421 1.00 87.25 82 ASP A C 1
ATOM 643 O O . ASP A 1 82 ? 1.381 -7.413 -4.377 1.00 87.25 82 ASP A O 1
ATOM 647 N N . GLY A 1 83 ? 1.403 -6.883 -2.199 1.00 86.00 83 GLY A N 1
ATOM 648 C CA . GLY A 1 83 ? 2.566 -7.715 -1.883 1.00 86.00 83 GLY A CA 1
ATOM 649 C C . GLY A 1 83 ? 2.327 -9.219 -2.089 1.00 86.00 83 GLY A C 1
ATOM 650 O O . GLY A 1 83 ? 3.268 -9.968 -2.359 1.00 86.00 83 GLY A O 1
ATOM 651 N N . SER A 1 84 ? 1.076 -9.696 -2.023 1.00 89.25 84 SER A N 1
ATOM 652 C CA . SER A 1 84 ? 0.761 -11.118 -2.232 1.00 89.25 84 SER A CA 1
ATOM 653 C C . SER A 1 84 ? 0.953 -11.536 -3.692 1.00 89.25 84 SER A C 1
ATOM 655 O O . SER A 1 84 ? 1.452 -12.633 -3.970 1.00 89.25 84 SER A O 1
ATOM 657 N N . LEU A 1 85 ? 0.633 -10.632 -4.624 1.00 90.25 85 LEU A N 1
ATOM 658 C CA . LEU A 1 85 ? 0.901 -10.797 -6.046 1.00 90.25 85 LEU A CA 1
ATOM 659 C C . LEU A 1 85 ? 2.406 -10.853 -6.309 1.00 90.25 85 LEU A C 1
ATOM 661 O O . LEU A 1 85 ? 2.870 -11.789 -6.959 1.00 90.25 85 LEU A O 1
ATOM 665 N N . ILE A 1 86 ? 3.172 -9.903 -5.766 1.00 90.69 86 ILE A N 1
ATOM 666 C CA . ILE A 1 86 ? 4.634 -9.850 -5.928 1.00 90.69 86 ILE A CA 1
ATOM 667 C C . ILE A 1 86 ? 5.286 -11.136 -5.417 1.00 90.69 86 ILE A C 1
ATOM 669 O O . ILE A 1 86 ? 6.082 -11.757 -6.123 1.00 90.69 86 ILE A O 1
ATOM 673 N N . ASN A 1 87 ? 4.885 -11.605 -4.235 1.00 91.50 87 ASN A N 1
ATOM 674 C CA . ASN A 1 87 ? 5.384 -12.859 -3.675 1.00 91.50 87 ASN A CA 1
ATOM 675 C C . ASN A 1 87 ? 5.089 -14.060 -4.579 1.00 91.50 87 ASN A C 1
ATOM 677 O O . ASN A 1 87 ? 5.964 -14.899 -4.794 1.00 91.50 87 ASN A O 1
ATOM 681 N N . ARG A 1 88 ? 3.889 -14.126 -5.166 1.00 93.12 88 ARG A N 1
ATOM 682 C CA . ARG A 1 88 ? 3.536 -15.182 -6.121 1.00 93.12 88 ARG A CA 1
ATOM 683 C C . ARG A 1 88 ? 4.397 -15.111 -7.381 1.00 93.12 88 ARG A C 1
ATOM 685 O O . ARG A 1 88 ? 4.875 -16.142 -7.838 1.00 93.12 88 ARG A O 1
ATOM 692 N N . LEU A 1 89 ? 4.619 -13.915 -7.925 1.00 93.81 89 LEU A N 1
ATOM 693 C CA . LEU A 1 89 ? 5.449 -13.707 -9.116 1.00 93.81 89 LEU A CA 1
ATOM 694 C C . LEU A 1 89 ? 6.918 -14.072 -8.865 1.00 93.81 89 LEU A C 1
ATOM 696 O O . LEU A 1 89 ? 7.553 -14.679 -9.726 1.00 93.81 89 LEU A O 1
ATOM 700 N N . ASN A 1 90 ? 7.441 -13.786 -7.672 1.00 92.00 90 ASN A N 1
ATOM 701 C CA . ASN A 1 90 ? 8.795 -14.171 -7.270 1.00 92.00 90 ASN A CA 1
ATOM 702 C C . ASN A 1 90 ? 8.987 -15.690 -7.175 1.00 92.00 90 ASN A C 1
ATOM 704 O O . ASN A 1 90 ? 10.074 -16.187 -7.466 1.00 92.00 90 ASN A O 1
ATOM 708 N N . GLN A 1 91 ? 7.938 -16.432 -6.820 1.00 95.25 91 GLN A N 1
ATOM 709 C CA . GLN A 1 91 ? 7.966 -17.896 -6.756 1.00 95.25 91 GLN A CA 1
ATOM 710 C C . GLN A 1 91 ? 7.873 -18.563 -8.138 1.00 95.25 91 GLN A C 1
ATOM 712 O O . GLN A 1 91 ? 8.206 -19.739 -8.272 1.00 95.25 91 GLN A O 1
ATOM 717 N N . MET A 1 92 ? 7.432 -17.841 -9.173 1.00 95.25 92 MET A N 1
ATOM 718 C CA . MET A 1 92 ? 7.363 -18.382 -10.531 1.00 95.25 92 MET A CA 1
ATOM 719 C C . MET A 1 92 ? 8.758 -18.450 -11.180 1.00 95.25 92 MET A C 1
ATOM 721 O O . MET A 1 92 ? 9.581 -17.549 -10.957 1.00 95.25 92 MET A O 1
ATOM 725 N N . PRO A 1 93 ? 9.018 -19.458 -12.040 1.00 96.94 93 PRO A N 1
ATOM 726 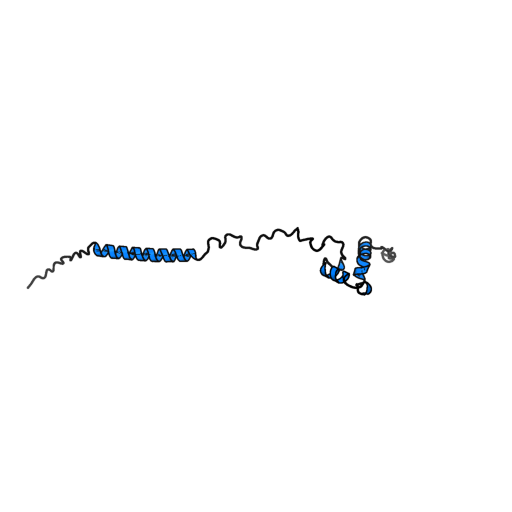C CA . PRO A 1 93 ? 10.161 -19.453 -12.953 1.00 96.94 93 PRO A CA 1
ATOM 727 C C . PRO A 1 93 ? 10.182 -18.182 -13.805 1.00 96.94 93 PRO A C 1
ATOM 729 O O . PRO A 1 93 ? 9.119 -17.670 -14.153 1.00 96.94 93 PRO A O 1
ATOM 732 N N . ILE A 1 94 ? 11.374 -17.692 -14.161 1.00 94.19 94 ILE A N 1
ATOM 733 C CA . ILE A 1 94 ? 11.542 -16.421 -14.887 1.00 94.19 94 ILE A CA 1
ATOM 734 C C . ILE A 1 94 ? 10.727 -16.375 -16.189 1.00 94.19 94 ILE A C 1
ATOM 736 O O . ILE A 1 94 ? 10.062 -15.376 -16.447 1.00 94.19 94 ILE A O 1
ATOM 740 N N . ASP A 1 95 ? 10.680 -17.485 -16.927 1.00 96.31 95 ASP A N 1
ATOM 741 C CA . ASP A 1 95 ? 9.977 -17.601 -18.212 1.00 96.31 95 ASP A CA 1
ATOM 742 C C . ASP A 1 95 ? 8.450 -17.498 -18.080 1.00 96.31 95 ASP A C 1
ATOM 744 O O . ASP A 1 95 ? 7.755 -17.162 -19.035 1.00 96.31 95 ASP A O 1
ATOM 748 N N . ASN A 1 96 ? 7.924 -17.753 -16.879 1.00 96.31 96 ASN A N 1
ATOM 749 C CA . ASN A 1 96 ? 6.495 -17.692 -16.580 1.00 96.31 96 ASN A CA 1
ATOM 750 C C . ASN A 1 96 ? 6.085 -16.359 -15.941 1.00 96.31 96 ASN A C 1
ATOM 752 O O . ASN A 1 96 ? 4.904 -16.149 -15.655 1.00 96.31 96 ASN A O 1
ATOM 756 N N . ARG A 1 97 ? 7.038 -15.457 -15.681 1.00 95.62 97 ARG A N 1
ATOM 757 C CA . ARG A 1 97 ? 6.739 -14.138 -15.118 1.00 95.62 97 ARG A CA 1
ATOM 758 C C . ARG A 1 97 ? 6.223 -13.210 -16.216 1.00 95.62 97 ARG A C 1
ATOM 760 O O . ARG A 1 97 ? 6.706 -13.247 -17.346 1.00 95.62 97 ARG A O 1
ATOM 767 N N . PRO A 1 98 ? 5.260 -12.332 -15.906 1.00 95.44 98 PRO A N 1
ATOM 768 C CA . PRO A 1 98 ? 4.736 -11.414 -16.895 1.00 95.44 98 PRO A CA 1
ATOM 769 C C . PRO A 1 98 ? 5.779 -10.348 -17.252 1.00 95.44 98 PRO A C 1
ATOM 771 O O . PRO A 1 98 ? 6.524 -9.865 -16.399 1.00 95.44 98 PRO A O 1
ATOM 774 N N . PHE A 1 99 ? 5.791 -9.935 -18.521 1.00 94.88 99 PHE A N 1
ATOM 775 C CA . PHE A 1 99 ? 6.781 -8.993 -19.058 1.00 94.88 99 PHE A CA 1
ATOM 776 C C . PHE A 1 99 ? 6.824 -7.660 -18.297 1.00 94.88 99 PHE A C 1
ATOM 778 O O . PHE A 1 99 ? 7.898 -7.079 -18.139 1.00 94.88 99 PHE A O 1
ATOM 785 N N . TRP A 1 100 ? 5.670 -7.185 -17.815 1.00 94.06 100 TRP A N 1
ATOM 786 C CA . TRP A 1 100 ? 5.580 -5.942 -17.057 1.00 94.06 100 TRP A CA 1
ATOM 787 C C . TRP A 1 100 ? 6.349 -6.051 -15.739 1.00 94.06 100 TRP A C 1
ATOM 789 O O . TRP A 1 100 ? 7.026 -5.104 -15.366 1.00 94.06 100 TRP A O 1
ATOM 799 N N . TYR A 1 101 ? 6.331 -7.223 -15.092 1.00 95.44 101 TYR A N 1
ATOM 800 C CA . TYR A 1 101 ? 7.035 -7.471 -13.833 1.00 95.44 101 TYR A CA 1
ATOM 801 C C . TYR A 1 101 ? 8.534 -7.671 -14.033 1.00 95.44 101 TYR A C 1
ATOM 803 O O . TYR A 1 101 ? 9.316 -7.405 -13.135 1.00 95.44 101 TYR A O 1
ATOM 811 N N . LEU A 1 102 ? 8.966 -8.134 -15.204 1.00 95.00 102 LEU A N 1
ATOM 812 C CA . LEU A 1 102 ? 10.394 -8.235 -15.512 1.00 95.00 102 LEU A CA 1
ATOM 813 C C . LEU A 1 102 ? 11.004 -6.862 -15.832 1.00 95.00 102 LEU A C 1
ATOM 815 O O . LEU A 1 102 ? 12.151 -6.605 -15.484 1.00 95.00 102 LEU A O 1
ATOM 819 N N . ASN A 1 103 ? 10.231 -5.972 -16.463 1.00 94.19 103 ASN A N 1
ATOM 820 C CA . ASN A 1 103 ? 10.708 -4.681 -16.974 1.00 94.19 103 ASN A CA 1
ATOM 821 C C . ASN A 1 103 ? 10.219 -3.465 -16.174 1.00 94.19 103 ASN A C 1
ATOM 823 O O . ASN A 1 103 ? 10.404 -2.329 -16.611 1.00 94.19 103 ASN A O 1
ATOM 827 N N . TRP A 1 104 ? 9.588 -3.670 -15.018 1.00 94.06 104 TRP A N 1
ATOM 828 C CA . TRP A 1 104 ? 8.937 -2.597 -14.263 1.00 94.06 104 TRP A CA 1
ATOM 829 C C . TRP A 1 104 ? 9.884 -1.436 -13.924 1.00 94.06 104 TRP A C 1
ATOM 831 O O . TRP A 1 104 ? 9.514 -0.281 -14.106 1.00 94.06 104 TRP A O 1
ATOM 841 N N . GLN A 1 105 ? 11.137 -1.729 -13.555 1.00 92.31 105 GLN A N 1
ATOM 842 C CA . GLN A 1 105 ? 12.146 -0.703 -13.254 1.00 92.31 105 GLN A CA 1
ATOM 843 C C . GLN A 1 105 ? 12.442 0.189 -14.467 1.00 92.31 105 GLN A C 1
ATOM 845 O O . GLN A 1 105 ? 12.599 1.402 -14.335 1.00 92.31 105 GLN A O 1
ATOM 850 N N . ALA A 1 106 ? 12.491 -0.400 -15.665 1.00 93.50 106 ALA A N 1
ATOM 851 C CA . ALA A 1 106 ? 12.693 0.348 -16.900 1.00 93.50 106 ALA A CA 1
ATOM 852 C C . ALA A 1 106 ? 11.466 1.210 -17.232 1.00 93.50 106 ALA A C 1
ATOM 854 O O . ALA A 1 106 ? 11.618 2.358 -17.653 1.00 93.50 106 ALA A O 1
ATOM 855 N N . TYR A 1 107 ? 10.255 0.693 -16.999 1.00 92.31 107 TYR A N 1
ATOM 856 C CA . TYR A 1 107 ? 9.029 1.471 -17.165 1.00 92.31 107 TYR A CA 1
ATOM 857 C C . TYR A 1 107 ? 8.950 2.644 -16.187 1.00 92.31 107 TYR A C 1
ATOM 859 O O . TYR A 1 107 ? 8.594 3.740 -16.608 1.00 92.31 107 TYR A O 1
ATOM 867 N N . ASP A 1 108 ? 9.334 2.469 -14.924 1.00 92.25 108 ASP A N 1
ATOM 868 C CA . ASP A 1 108 ? 9.347 3.558 -13.941 1.00 92.25 108 ASP A CA 1
ATOM 869 C C . ASP A 1 108 ? 10.393 4.629 -14.259 1.00 92.25 108 ASP A C 1
ATOM 871 O O . ASP A 1 108 ? 10.111 5.830 -14.155 1.00 92.25 108 ASP A O 1
ATOM 875 N N . ALA A 1 109 ? 11.568 4.224 -14.747 1.00 92.94 109 ALA A N 1
ATOM 876 C CA . ALA A 1 109 ? 12.563 5.162 -15.256 1.00 92.94 109 ALA A CA 1
ATOM 877 C C . ALA A 1 109 ? 12.020 5.960 -16.456 1.00 92.94 109 ALA A C 1
ATOM 879 O O . ALA A 1 109 ? 12.169 7.184 -16.506 1.00 92.94 109 ALA A O 1
ATOM 880 N N . LEU A 1 110 ? 11.333 5.286 -17.387 1.00 93.31 110 LEU A N 1
ATOM 881 C CA . LEU A 1 110 ? 10.704 5.918 -18.547 1.00 93.31 110 LEU A CA 1
ATOM 882 C C . LEU A 1 110 ? 9.548 6.845 -18.145 1.00 93.31 110 LEU A C 1
ATOM 884 O O . LEU A 1 110 ? 9.396 7.909 -18.732 1.00 93.31 110 LEU A O 1
ATOM 888 N N . ARG A 1 111 ? 8.748 6.493 -17.134 1.00 91.12 111 ARG A N 1
ATOM 889 C CA . ARG A 1 111 ? 7.684 7.363 -16.598 1.00 91.12 111 ARG A CA 1
ATOM 890 C C . ARG A 1 111 ? 8.254 8.622 -15.963 1.00 91.12 111 ARG A C 1
ATOM 892 O O . ARG A 1 111 ? 7.719 9.706 -16.169 1.00 91.12 111 ARG A O 1
ATOM 899 N N . SER A 1 112 ? 9.353 8.479 -15.227 1.00 92.44 112 SER A N 1
ATOM 900 C CA . SER A 1 112 ? 10.045 9.603 -14.593 1.00 92.44 112 SER A CA 1
ATOM 901 C C . SER A 1 112 ? 10.686 10.538 -15.621 1.00 92.44 112 SER A C 1
ATOM 903 O O . SER A 1 112 ? 10.800 11.740 -15.388 1.00 92.44 112 SER A O 1
ATOM 905 N N . ARG A 1 113 ? 11.136 9.991 -16.757 1.00 92.12 113 ARG A N 1
ATOM 906 C CA . ARG A 1 113 ? 11.801 10.731 -17.837 1.00 92.12 113 ARG A CA 1
ATOM 907 C C . ARG A 1 113 ? 11.307 10.228 -19.195 1.00 92.12 113 ARG A C 1
ATOM 909 O O . ARG A 1 113 ? 12.016 9.462 -19.853 1.00 92.12 113 ARG A O 1
ATOM 916 N N . PRO A 1 114 ? 10.100 10.644 -19.621 1.00 92.19 114 PRO A N 1
ATOM 917 C CA . PRO A 1 114 ? 9.528 10.161 -20.864 1.00 92.19 114 PRO A CA 1
ATOM 918 C C . PRO A 1 114 ? 10.400 10.586 -22.036 1.00 92.19 114 PRO A C 1
ATOM 920 O O . PRO A 1 114 ? 10.821 11.741 -22.146 1.00 92.19 114 PRO A O 1
ATOM 923 N N . GLN A 1 115 ? 10.661 9.638 -22.929 1.00 87.56 115 GLN A N 1
ATOM 924 C CA . GLN A 1 115 ? 11.348 9.927 -24.173 1.00 87.56 115 GLN A CA 1
ATOM 925 C C . GLN A 1 115 ? 10.470 10.854 -25.014 1.00 87.56 115 GLN A C 1
ATOM 927 O O . GLN A 1 115 ? 9.373 10.487 -25.435 1.00 87.56 115 GLN A O 1
ATOM 932 N N . THR A 1 116 ? 10.950 12.073 -25.238 1.00 89.12 116 THR A N 1
ATOM 933 C CA . THR A 1 116 ? 10.272 13.046 -26.090 1.00 89.12 116 THR A CA 1
ATOM 934 C C . THR A 1 116 ? 10.865 12.988 -27.489 1.00 89.12 116 THR A C 1
ATOM 936 O O . THR A 1 116 ? 12.077 12.889 -27.674 1.00 89.12 116 THR A O 1
ATOM 939 N N . TRP A 1 117 ? 9.992 13.037 -28.487 1.00 86.62 117 TRP A N 1
ATOM 940 C CA . TRP A 1 117 ? 10.380 13.141 -29.886 1.00 86.62 117 TRP A CA 1
ATOM 941 C C . TRP A 1 117 ? 9.974 14.517 -30.404 1.00 86.62 117 TRP A C 1
ATOM 943 O O . TRP A 1 117 ? 8.869 14.971 -30.074 1.00 86.62 117 TRP A O 1
ATOM 953 N N . PRO A 1 118 ? 10.818 15.184 -31.215 1.00 90.25 118 PRO A N 1
ATOM 954 C CA . PRO A 1 118 ? 10.440 16.447 -31.825 1.00 90.25 118 PRO A CA 1
ATOM 955 C C . PRO A 1 118 ? 9.173 16.232 -32.653 1.00 90.25 118 PRO A C 1
ATOM 957 O O . PRO A 1 118 ? 9.132 15.402 -33.562 1.00 90.25 118 PRO A O 1
ATOM 960 N N . GLN A 1 119 ? 8.114 16.959 -32.304 1.00 86.19 119 GLN A N 1
ATOM 961 C CA . GLN A 1 119 ? 6.870 16.911 -33.058 1.00 86.19 119 GLN A CA 1
ATOM 962 C C . GLN A 1 119 ? 7.099 17.562 -34.420 1.00 86.19 119 GLN A C 1
ATOM 964 O O . GLN A 1 119 ? 7.719 18.624 -34.517 1.00 86.19 119 GLN A O 1
ATOM 969 N N . ARG A 1 120 ? 6.583 16.942 -35.485 1.00 87.81 120 ARG A N 1
ATOM 970 C CA . ARG A 1 120 ? 6.593 17.573 -36.805 1.00 87.81 120 ARG A CA 1
ATOM 971 C C . ARG A 1 120 ? 5.795 18.883 -36.720 1.00 87.81 120 ARG A C 1
ATOM 973 O O . ARG A 1 120 ? 4.656 18.843 -36.252 1.00 87.81 120 ARG A O 1
ATOM 980 N N . PRO A 1 121 ? 6.346 20.024 -37.173 1.00 86.75 121 PRO A N 1
ATOM 981 C CA . PRO A 1 121 ? 5.626 21.289 -37.125 1.00 86.75 121 PRO A CA 1
ATOM 982 C C . PRO A 1 121 ? 4.328 21.200 -37.933 1.00 86.75 121 PRO A C 1
ATOM 984 O O . PRO A 1 121 ? 4.287 20.621 -39.024 1.00 86.75 121 PRO A O 1
ATOM 987 N N . ASN A 1 122 ? 3.256 21.760 -37.373 1.00 86.25 122 ASN A N 1
ATOM 988 C CA . ASN A 1 122 ? 1.949 21.780 -38.009 1.00 86.25 122 ASN A CA 1
ATOM 989 C C . ASN A 1 122 ? 1.873 22.929 -39.030 1.00 86.25 122 ASN A C 1
ATOM 991 O O . ASN A 1 122 ? 1.826 24.101 -38.662 1.00 86.25 122 ASN A O 1
ATOM 995 N N . ASN A 1 123 ? 1.791 22.581 -40.315 1.00 85.12 123 ASN A N 1
ATOM 996 C CA . ASN A 1 123 ? 1.701 23.538 -41.424 1.00 85.12 123 ASN A CA 1
ATOM 997 C C . ASN A 1 123 ? 0.342 24.265 -41.534 1.00 85.12 123 ASN A C 1
ATOM 999 O O . ASN A 1 123 ? 0.186 25.126 -42.401 1.00 85.12 123 ASN A O 1
ATOM 1003 N N . PHE A 1 124 ? -0.647 23.906 -40.712 1.00 82.50 124 PHE A N 1
ATOM 1004 C CA . PHE A 1 124 ? -1.993 24.487 -40.721 1.00 82.50 124 PHE A CA 1
ATOM 1005 C C . PHE A 1 124 ? -2.174 25.645 -39.724 1.00 82.50 124 PHE A C 1
ATOM 1007 O O . PHE A 1 124 ? -3.180 26.339 -39.802 1.00 82.50 124 PHE A O 1
ATOM 1014 N N . ILE A 1 125 ? -1.224 25.885 -38.810 1.00 81.19 125 ILE A N 1
ATOM 1015 C CA . ILE A 1 125 ? -1.357 26.922 -37.765 1.00 81.19 125 ILE A CA 1
ATOM 1016 C C . ILE A 1 125 ? -1.044 28.335 -38.299 1.00 81.19 125 ILE A C 1
ATOM 1018 O O . ILE A 1 125 ? -1.555 29.312 -37.770 1.00 81.19 125 ILE A O 1
ATOM 1022 N N . SER A 1 126 ? -0.258 28.468 -39.373 1.00 70.38 126 SER A N 1
ATOM 1023 C CA . SER A 1 126 ? 0.183 29.763 -39.925 1.00 70.38 126 SER A CA 1
ATOM 1024 C C . SER A 1 126 ? -0.616 30.265 -41.139 1.00 70.38 126 SER A C 1
ATOM 1026 O O . SER A 1 126 ? -0.144 31.146 -41.853 1.00 70.38 126 SER A O 1
ATOM 1028 N N . ARG A 1 127 ? -1.785 29.678 -41.431 1.00 63.75 127 ARG A N 1
ATOM 1029 C CA . ARG A 1 127 ? -2.579 29.975 -42.643 1.00 63.75 127 ARG A CA 1
ATOM 1030 C C . ARG A 1 127 ? -3.856 30.791 -42.391 1.00 63.75 127 ARG A C 1
ATOM 1032 O O . ARG A 1 127 ? -4.693 30.855 -43.289 1.00 63.75 127 ARG A O 1
ATOM 1039 N N . PHE A 1 128 ? -3.996 31.388 -41.210 1.00 62.06 128 PHE A N 1
ATOM 1040 C CA . PHE A 1 128 ? -5.082 32.311 -40.873 1.00 62.06 128 PHE A CA 1
ATOM 1041 C C . PHE A 1 128 ? -4.522 33.705 -40.617 1.00 62.06 128 PHE A C 1
ATOM 1043 O O . PHE A 1 128 ? -3.475 33.782 -39.934 1.00 62.06 128 PHE A O 1
#

Radius of gyration: 48.39 Å; chains: 1; bounding box: 113×52×117 Å

Secondary structure (DSSP, 8-state):
----------------HHHHHHHHHHHHHHHHHHHHHHHHHHTTS-TTTT-S-SSS--PPP-TTTTTTT-TTS---GGGTT-HHHHHHHHHS-GGGS-HHHHSHHHHHHHHHS----PPPP-TTTT--